Protein AF-A0A2A6Z7N7-F1 (afdb_monomer_lite)

Foldseek 3Di:
DDPDDDDPAQFDDCVVDDFQKWKWKDFQPDPGTFIFTFHDGGGFWTKTWGDPVPDPDIDIDIDGRRCLVVLRMWMWIDNPVPDIDTGSPPDDD

Radius of gyration: 14.13 Å; chains: 1; bounding box: 42×28×42 Å

Organism: NCBI:txid3435293

Sequence (93 aa):
MGLMKETTSAAIDTTAIHPGDLIRAKYADWNEAKNGIVTAVTGGEIRCLYFPGIRNVCNYFLIAADEVTEGLWEVSWSSDMKTIQTEGEQHDA

pLDDT: mean 87.53, std 16.51, range [33.22, 98.25]

Structure (mmCIF, N/CA/C/O backbone):
data_AF-A0A2A6Z7N7-F1
#
_entry.id   AF-A0A2A6Z7N7-F1
#
loop_
_atom_site.group_PDB
_atom_site.id
_atom_site.type_symbol
_atom_site.label_atom_id
_atom_site.label_alt_id
_atom_site.label_comp_id
_atom_site.label_asym_id
_atom_site.label_entity_id
_atom_site.label_seq_id
_atom_site.pdbx_PDB_ins_code
_atom_site.Cartn_x
_atom_site.Cartn_y
_atom_site.Cartn_z
_atom_site.occupancy
_atom_site.B_iso_or_equiv
_atom_site.auth_seq_id
_atom_site.auth_comp_id
_atom_site.auth_asym_id
_atom_site.auth_atom_id
_atom_site.pdbx_PDB_model_num
ATOM 1 N N . MET A 1 1 ? -31.443 -4.571 -7.565 1.00 39.12 1 MET A N 1
ATOM 2 C CA . MET A 1 1 ? -30.882 -5.720 -8.315 1.00 39.12 1 MET A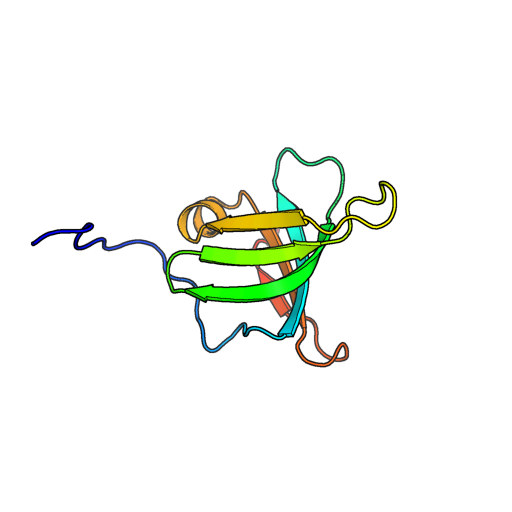 CA 1
ATOM 3 C C . MET A 1 1 ? -29.469 -5.932 -7.805 1.00 39.12 1 MET A C 1
ATOM 5 O O . MET A 1 1 ? -28.757 -4.945 -7.692 1.00 39.12 1 MET A O 1
ATOM 9 N N . GLY A 1 2 ? -29.137 -7.138 -7.337 1.00 60.75 2 GLY A N 1
ATOM 10 C CA . GLY A 1 2 ? -28.078 -7.328 -6.335 1.00 60.75 2 GLY A CA 1
ATOM 11 C C . GLY A 1 2 ? -26.696 -7.639 -6.909 1.00 60.75 2 GLY A C 1
ATOM 12 O O . GLY A 1 2 ? -26.514 -8.693 -7.504 1.00 60.75 2 GLY A O 1
ATOM 13 N N . LEU A 1 3 ? -25.734 -6.751 -6.653 1.00 49.91 3 LEU A N 1
ATOM 14 C CA . LEU A 1 3 ? -24.309 -6.866 -6.995 1.00 49.91 3 LEU A CA 1
ATOM 15 C C . LEU A 1 3 ? -23.464 -7.355 -5.790 1.00 49.91 3 LEU A C 1
ATOM 17 O O . LEU A 1 3 ? -22.327 -6.942 -5.647 1.00 49.91 3 LEU A O 1
ATOM 21 N N . MET A 1 4 ? -24.001 -8.226 -4.927 1.00 60.16 4 MET A N 1
ATOM 22 C CA . MET A 1 4 ? -23.531 -8.545 -3.552 1.00 60.16 4 MET A CA 1
ATOM 23 C C . MET A 1 4 ? -24.094 -7.633 -2.438 1.00 60.16 4 MET A C 1
ATOM 25 O O . MET A 1 4 ? -24.500 -6.496 -2.683 1.00 60.16 4 MET A O 1
ATOM 29 N N . LYS A 1 5 ? -24.186 -8.226 -1.230 1.00 59.19 5 LYS A N 1
ATOM 30 C CA . LYS A 1 5 ? -24.864 -7.811 0.024 1.00 59.19 5 LYS A CA 1
ATOM 31 C C . LYS A 1 5 ? -24.127 -8.450 1.230 1.00 59.19 5 LYS A C 1
ATOM 33 O O . LYS A 1 5 ? -23.158 -9.163 1.021 1.00 59.19 5 LYS A O 1
ATOM 38 N N . GLU A 1 6 ? -24.687 -8.406 2.440 1.00 53.06 6 GLU A N 1
ATOM 39 C CA . GLU A 1 6 ? -24.020 -7.842 3.626 1.00 53.06 6 GLU A CA 1
ATOM 40 C C . GLU A 1 6 ? -23.039 -8.857 4.220 1.00 53.06 6 GLU A C 1
ATOM 42 O O . GLU A 1 6 ? -23.389 -10.033 4.329 1.00 53.06 6 GLU A O 1
ATOM 47 N N . THR A 1 7 ? -21.890 -8.370 4.692 1.00 57.59 7 THR A N 1
ATOM 48 C CA . THR A 1 7 ? -20.911 -9.151 5.454 1.00 57.59 7 THR A CA 1
ATOM 49 C C . THR A 1 7 ? -20.581 -8.418 6.752 1.00 57.59 7 THR A C 1
ATOM 51 O O . THR A 1 7 ? -20.423 -7.199 6.765 1.00 57.59 7 THR A O 1
ATOM 54 N N . THR A 1 8 ? -20.486 -9.171 7.847 1.00 64.06 8 THR A N 1
ATOM 55 C CA . THR A 1 8 ? -19.833 -8.753 9.094 1.00 64.06 8 THR A CA 1
ATOM 56 C C . THR A 1 8 ? -18.411 -9.311 9.038 1.00 64.06 8 THR A C 1
ATOM 58 O O . THR A 1 8 ? -18.174 -10.419 9.508 1.00 64.06 8 THR A O 1
ATOM 61 N N . SER A 1 9 ? -17.505 -8.621 8.343 1.00 65.00 9 SER A N 1
ATOM 62 C CA . SER A 1 9 ? -16.088 -9.002 8.257 1.00 65.00 9 SER A CA 1
ATOM 63 C C . SER A 1 9 ? -15.247 -8.041 9.080 1.00 65.00 9 SER A C 1
ATOM 65 O O . SER A 1 9 ? -15.716 -6.962 9.465 1.00 65.00 9 SER A O 1
ATOM 67 N N . ALA A 1 10 ? -13.993 -8.419 9.315 1.00 72.56 10 ALA A N 1
ATOM 68 C CA . ALA A 1 10 ? -12.993 -7.448 9.709 1.00 72.56 10 ALA A CA 1
ATOM 69 C C . ALA A 1 10 ? -12.992 -6.293 8.700 1.00 72.56 10 ALA A C 1
ATOM 71 O O . ALA A 1 10 ? -13.197 -6.503 7.499 1.00 72.56 10 ALA A O 1
ATOM 72 N N . ALA A 1 11 ? -12.832 -5.072 9.202 1.00 86.62 11 ALA A N 1
ATOM 73 C CA . ALA A 1 11 ? -12.863 -3.876 8.383 1.00 86.62 11 ALA A CA 1
ATOM 74 C C . ALA A 1 11 ? -11.589 -3.066 8.593 1.00 86.62 11 ALA A C 1
ATOM 76 O O . ALA A 1 11 ? -11.186 -2.812 9.727 1.00 86.62 11 ALA A O 1
ATOM 77 N N . ILE A 1 12 ? -10.985 -2.640 7.491 1.00 89.81 12 ILE A N 1
ATOM 78 C CA . ILE A 1 12 ? -9.856 -1.716 7.492 1.00 89.81 12 ILE A CA 1
ATOM 79 C C . ILE A 1 12 ? -10.361 -0.341 7.930 1.00 89.81 12 ILE A C 1
ATOM 81 O O . ILE A 1 12 ? -11.351 0.169 7.392 1.00 89.81 12 ILE A O 1
ATOM 85 N N . ASP A 1 13 ? -9.671 0.271 8.892 1.00 90.06 13 ASP A N 1
ATOM 86 C CA . ASP A 1 13 ? -9.952 1.641 9.310 1.00 90.06 13 ASP A CA 1
ATOM 87 C C . ASP A 1 13 ? -9.501 2.623 8.220 1.00 90.06 13 ASP A C 1
ATOM 89 O O . ASP A 1 13 ? -8.323 2.960 8.080 1.00 90.06 13 ASP A O 1
ATOM 93 N N . THR A 1 14 ? -10.467 3.115 7.446 1.00 89.69 14 THR A N 1
ATOM 94 C CA . THR A 1 14 ? -10.222 4.059 6.350 1.00 89.69 14 THR A CA 1
ATOM 95 C C . THR A 1 14 ? -9.817 5.459 6.823 1.00 89.69 14 THR A C 1
ATOM 97 O O . THR A 1 14 ? -9.604 6.331 5.986 1.00 89.69 14 THR A O 1
ATOM 100 N N . THR A 1 15 ? -9.788 5.712 8.137 1.00 91.38 15 THR A N 1
ATOM 101 C CA . THR A 1 15 ? -9.292 6.964 8.736 1.00 91.38 15 THR A CA 1
ATOM 102 C C . THR A 1 15 ? -7.831 6.869 9.177 1.00 91.38 15 THR A C 1
ATOM 104 O O . THR A 1 15 ? -7.196 7.895 9.421 1.00 91.38 15 THR A O 1
ATOM 107 N N . ALA A 1 16 ? -7.286 5.653 9.266 1.00 92.19 16 ALA A N 1
ATOM 108 C CA . ALA A 1 16 ? -5.893 5.409 9.623 1.00 92.19 16 ALA A CA 1
ATOM 109 C C . ALA A 1 16 ? -4.970 5.367 8.395 1.00 92.19 16 ALA A C 1
ATOM 111 O O . ALA A 1 16 ? -3.798 5.733 8.497 1.00 92.19 16 ALA A O 1
ATOM 112 N N . ILE A 1 17 ? -5.493 4.931 7.245 1.00 95.38 17 ILE A N 1
ATOM 113 C CA . ILE A 1 17 ? -4.758 4.815 5.983 1.00 95.38 17 ILE A CA 1
ATOM 114 C C . ILE A 1 17 ? -5.587 5.352 4.816 1.00 95.38 17 ILE A C 1
ATOM 116 O O . ILE A 1 17 ? -6.785 5.084 4.701 1.00 95.38 17 ILE A O 1
ATOM 120 N N . HIS A 1 18 ? -4.939 6.100 3.925 1.00 95.31 18 HIS A N 1
ATOM 121 C CA . HIS A 1 18 ? -5.593 6.861 2.867 1.00 95.31 18 HIS A CA 1
ATOM 122 C C . HIS A 1 18 ? -4.889 6.695 1.512 1.00 95.31 18 HIS A C 1
ATOM 124 O O . HIS A 1 18 ? -3.682 6.447 1.449 1.00 95.31 18 HIS A O 1
ATOM 130 N N . PRO A 1 19 ? -5.608 6.889 0.389 1.00 97.69 19 PRO A N 1
ATOM 131 C CA . PRO A 1 19 ? -4.974 7.031 -0.917 1.00 97.69 19 PRO A CA 1
ATOM 132 C C . PRO A 1 19 ? -3.891 8.120 -0.907 1.00 97.69 19 PRO A C 1
ATOM 134 O O . PRO A 1 19 ? -4.144 9.250 -0.495 1.00 97.69 19 PRO A O 1
ATOM 137 N N . GLY A 1 20 ? -2.701 7.782 -1.399 1.00 97.44 20 GLY A N 1
ATOM 138 C CA . GLY A 1 20 ? -1.508 8.628 -1.372 1.00 97.44 20 GLY A CA 1
ATOM 139 C C . GLY A 1 20 ? -0.491 8.246 -0.295 1.00 97.44 20 GLY A C 1
ATOM 140 O O . GLY A 1 20 ? 0.679 8.593 -0.453 1.00 97.44 20 GLY A O 1
ATOM 141 N N . ASP A 1 21 ? -0.893 7.491 0.732 1.00 98.19 21 ASP A N 1
ATOM 142 C CA . ASP A 1 21 ? 0.035 7.006 1.754 1.00 98.19 21 ASP A CA 1
ATOM 143 C C . ASP A 1 21 ? 1.067 6.049 1.152 1.00 98.19 21 ASP A C 1
ATOM 145 O O . ASP A 1 21 ? 0.799 5.276 0.223 1.00 98.19 21 ASP A O 1
ATOM 149 N N . LEU A 1 22 ? 2.274 6.098 1.704 1.00 98.12 22 LEU A N 1
ATOM 150 C CA . LEU A 1 22 ? 3.343 5.171 1.377 1.00 98.12 22 LEU A CA 1
ATOM 151 C C . LEU A 1 22 ? 3.167 3.914 2.208 1.00 98.12 22 LEU A C 1
ATOM 153 O O . LEU A 1 22 ? 2.877 3.990 3.399 1.00 98.12 22 LEU A O 1
ATOM 157 N N . ILE A 1 23 ? 3.374 2.760 1.585 1.00 97.88 23 ILE A N 1
ATOM 158 C CA . ILE A 1 23 ? 3.157 1.472 2.233 1.00 97.88 23 ILE A CA 1
ATOM 159 C C . ILE A 1 23 ? 4.295 0.509 1.924 1.00 97.88 23 ILE A C 1
ATOM 161 O O . ILE A 1 23 ? 4.806 0.453 0.804 1.00 97.88 23 ILE A O 1
ATOM 165 N N . ARG A 1 24 ? 4.679 -0.267 2.930 1.00 97.50 24 ARG A N 1
ATOM 166 C CA . ARG A 1 24 ? 5.537 -1.439 2.834 1.00 97.50 24 ARG A CA 1
ATOM 167 C C . ARG A 1 24 ? 4.732 -2.624 3.341 1.00 97.50 24 ARG A C 1
ATOM 169 O O . ARG A 1 24 ? 4.312 -2.617 4.490 1.00 97.50 24 ARG A O 1
ATOM 176 N N . ALA A 1 25 ? 4.507 -3.617 2.490 1.00 96.94 25 ALA A N 1
ATOM 177 C CA . ALA A 1 25 ? 3.701 -4.779 2.844 1.00 96.94 25 ALA A CA 1
ATOM 178 C C . ALA A 1 25 ? 4.383 -6.079 2.418 1.00 96.94 25 ALA A C 1
ATOM 180 O O . ALA A 1 25 ? 4.947 -6.165 1.319 1.00 96.94 25 ALA A O 1
ATOM 181 N N . LYS A 1 26 ? 4.320 -7.093 3.278 1.00 97.00 26 LYS A N 1
ATOM 182 C CA . LYS A 1 26 ? 4.809 -8.444 3.004 1.00 97.00 26 LYS A CA 1
ATOM 183 C C . LYS A 1 26 ? 3.714 -9.447 3.323 1.00 97.00 26 LYS A C 1
ATOM 185 O O . LYS A 1 26 ? 3.259 -9.523 4.456 1.00 97.00 26 LYS A O 1
ATOM 190 N N . TYR A 1 27 ? 3.327 -10.212 2.311 1.00 96.44 27 TYR A N 1
ATOM 191 C CA . TYR A 1 27 ? 2.496 -11.390 2.506 1.00 96.44 27 TYR A CA 1
ATOM 192 C C . TYR A 1 27 ? 3.350 -12.545 3.041 1.00 96.44 27 TYR A C 1
ATOM 194 O O . TYR A 1 27 ? 4.532 -12.631 2.696 1.00 96.44 27 TYR A O 1
ATOM 202 N N . ALA A 1 28 ? 2.761 -13.440 3.831 1.00 94.75 28 ALA A N 1
ATOM 203 C CA . ALA A 1 28 ? 3.457 -14.537 4.507 1.00 94.75 28 ALA A CA 1
ATOM 204 C C . ALA A 1 28 ? 4.355 -15.373 3.571 1.00 94.75 28 ALA A C 1
ATOM 206 O O . ALA A 1 28 ? 5.506 -15.654 3.902 1.00 94.75 28 ALA A O 1
ATOM 207 N N . ASP A 1 29 ? 3.870 -15.689 2.366 1.00 94.62 29 ASP A N 1
ATOM 208 C CA . ASP A 1 29 ? 4.597 -16.510 1.383 1.00 94.62 29 ASP A CA 1
ATOM 209 C C . ASP A 1 29 ? 5.555 -15.711 0.480 1.00 94.62 29 ASP A C 1
ATOM 211 O O . ASP A 1 29 ? 6.154 -16.254 -0.452 1.00 94.62 29 ASP A O 1
ATOM 215 N N . TRP A 1 30 ? 5.694 -14.401 0.691 1.00 94.31 30 TRP A N 1
ATOM 216 C CA . TRP A 1 30 ? 6.604 -13.582 -0.104 1.00 94.31 30 TRP A CA 1
ATOM 217 C C . TRP A 1 30 ? 7.993 -13.542 0.521 1.00 94.31 30 TRP A C 1
ATOM 219 O O . TRP A 1 30 ? 8.170 -13.172 1.680 1.00 94.31 30 TRP A O 1
ATOM 229 N N . ASN A 1 31 ? 9.010 -13.806 -0.303 1.00 93.50 31 ASN A N 1
ATOM 230 C CA . ASN A 1 31 ? 10.409 -13.684 0.107 1.00 93.50 31 ASN A CA 1
ATOM 231 C C . ASN A 1 31 ? 10.779 -12.267 0.577 1.00 93.50 31 ASN A C 1
ATOM 233 O O . ASN A 1 31 ? 11.651 -12.115 1.427 1.00 93.50 31 ASN A O 1
ATOM 237 N N . GLU A 1 32 ? 10.150 -11.233 0.010 1.00 93.31 32 GLU A N 1
ATOM 238 C CA . GLU A 1 32 ? 10.489 -9.833 0.270 1.00 93.31 32 GLU A CA 1
ATOM 239 C C . GLU A 1 32 ? 9.242 -8.948 0.350 1.00 93.31 32 GLU A C 1
ATOM 241 O O . GLU A 1 32 ? 8.294 -9.096 -0.431 1.00 93.31 32 GLU A O 1
ATOM 246 N N . ALA A 1 33 ? 9.289 -7.968 1.255 1.00 95.75 33 ALA A N 1
ATOM 247 C CA . ALA A 1 33 ? 8.291 -6.911 1.343 1.00 95.75 33 ALA A CA 1
ATOM 248 C C . ALA A 1 33 ? 8.324 -6.010 0.102 1.00 95.75 33 ALA A C 1
ATOM 250 O O . ALA A 1 33 ? 9.390 -5.688 -0.430 1.00 95.75 33 ALA A O 1
ATOM 251 N N . LYS A 1 34 ? 7.154 -5.536 -0.320 1.00 96.00 34 LYS A N 1
ATOM 252 C CA . LYS A 1 34 ? 7.009 -4.599 -1.436 1.00 96.00 34 LYS A CA 1
ATOM 253 C C . LYS A 1 34 ? 6.697 -3.208 -0.916 1.00 96.00 34 LYS A C 1
ATOM 255 O O . LYS A 1 34 ? 5.823 -3.044 -0.072 1.00 96.00 34 LYS A O 1
ATOM 260 N N . ASN A 1 35 ? 7.394 -2.218 -1.465 1.00 96.56 35 ASN A N 1
ATOM 261 C CA . ASN A 1 35 ? 7.078 -0.811 -1.251 1.00 96.56 35 ASN A CA 1
ATOM 262 C C . ASN A 1 35 ? 6.125 -0.332 -2.348 1.00 96.56 35 ASN A C 1
ATOM 264 O O . ASN A 1 35 ? 6.303 -0.672 -3.521 1.00 96.56 35 ASN A O 1
ATOM 268 N N . GLY A 1 36 ? 5.151 0.485 -1.977 1.00 96.69 36 GLY A N 1
ATOM 269 C CA . GLY A 1 36 ? 4.159 1.015 -2.894 1.00 96.69 36 GLY A CA 1
ATOM 270 C C . GLY A 1 36 ? 3.492 2.284 -2.388 1.00 96.69 36 GLY A C 1
ATOM 271 O O . GLY A 1 36 ? 3.873 2.854 -1.365 1.00 96.69 36 GLY A O 1
ATOM 272 N N . ILE A 1 37 ? 2.487 2.708 -3.145 1.00 98.00 37 ILE A N 1
ATOM 273 C CA . ILE A 1 37 ? 1.605 3.829 -2.826 1.00 98.00 37 ILE A CA 1
ATOM 274 C C . ILE A 1 37 ? 0.181 3.289 -2.755 1.00 98.00 37 ILE A C 1
ATOM 276 O O . ILE A 1 37 ? -0.261 2.554 -3.647 1.00 98.00 37 ILE A O 1
ATOM 280 N N . VAL A 1 38 ? -0.548 3.666 -1.712 1.00 98.19 38 VAL A N 1
ATOM 281 C CA . VAL A 1 38 ? -1.965 3.346 -1.568 1.00 98.19 38 VAL A CA 1
ATOM 282 C C . VAL A 1 38 ? -2.757 4.109 -2.625 1.00 98.19 38 VAL A C 1
ATOM 284 O O . VAL A 1 38 ? -2.645 5.324 -2.759 1.00 98.19 38 VAL A O 1
ATOM 287 N N . THR A 1 39 ? -3.575 3.399 -3.395 1.00 98.12 39 THR A N 1
ATOM 288 C CA . THR A 1 39 ? -4.389 3.990 -4.474 1.00 98.12 39 THR A CA 1
ATOM 289 C C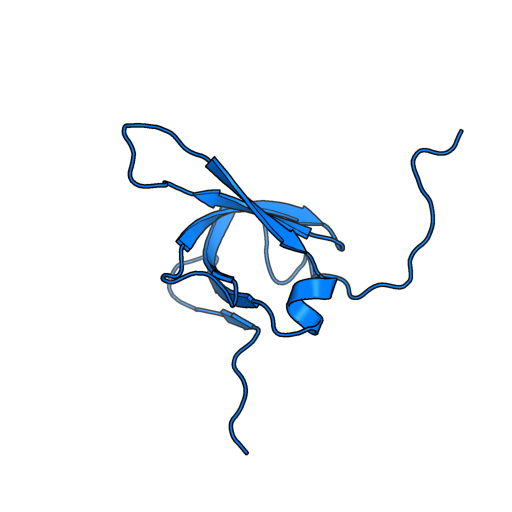 . THR A 1 39 ? -5.883 3.936 -4.200 1.00 98.12 39 THR A C 1
ATOM 291 O O . THR A 1 39 ? -6.627 4.754 -4.735 1.00 98.12 39 THR A O 1
ATOM 294 N N . ALA A 1 40 ? -6.326 3.005 -3.357 1.00 97.69 40 ALA A N 1
ATOM 295 C CA . ALA A 1 40 ? -7.694 2.927 -2.868 1.00 97.69 40 ALA A CA 1
ATOM 296 C C . ALA A 1 40 ? -7.714 2.226 -1.509 1.00 97.69 40 ALA A C 1
ATOM 298 O O . ALA A 1 40 ? -6.912 1.324 -1.266 1.00 97.69 40 ALA A O 1
ATOM 299 N N . VAL A 1 41 ? -8.656 2.631 -0.662 1.00 96.31 41 VAL A N 1
ATOM 300 C CA . VAL A 1 41 ? -8.938 1.997 0.625 1.00 96.31 41 VAL A CA 1
ATOM 301 C C . VAL A 1 41 ? -10.447 1.846 0.737 1.00 96.31 41 VAL A C 1
ATOM 303 O O . VAL A 1 41 ? -11.200 2.786 0.479 1.00 96.31 41 VAL A O 1
ATOM 306 N N . THR A 1 42 ? -10.885 0.651 1.092 1.00 94.50 42 THR A N 1
ATOM 307 C CA . THR A 1 42 ? -12.265 0.343 1.464 1.00 94.50 42 THR A CA 1
ATOM 308 C C . THR A 1 42 ? -12.238 -0.419 2.781 1.00 94.50 42 THR A C 1
ATOM 310 O O . THR A 1 42 ? -11.177 -0.865 3.204 1.00 94.50 42 THR A O 1
ATOM 313 N N . GLY A 1 43 ? -13.397 -0.637 3.406 1.00 91.00 43 GLY A N 1
ATOM 314 C CA . GLY A 1 43 ? -13.450 -1.508 4.582 1.00 91.00 43 GLY A CA 1
ATOM 315 C C . GLY A 1 43 ? -12.940 -2.929 4.298 1.00 91.00 43 GLY A C 1
ATOM 316 O O . GLY A 1 43 ? -12.405 -3.555 5.197 1.00 91.00 43 GLY A O 1
ATOM 317 N N . GLY A 1 44 ? -13.056 -3.434 3.065 1.00 92.75 44 GLY A N 1
ATOM 318 C CA . GLY A 1 44 ? -12.656 -4.807 2.734 1.00 92.75 44 GLY A CA 1
ATOM 319 C C . GLY A 1 44 ? -11.226 -4.963 2.218 1.00 92.75 44 GLY A C 1
ATOM 320 O O . GLY A 1 44 ? -10.646 -6.032 2.373 1.00 92.75 44 GLY A O 1
ATOM 321 N N . GLU A 1 45 ? -10.652 -3.933 1.593 1.00 95.00 45 GLU A N 1
ATOM 322 C CA . GLU A 1 45 ? -9.323 -4.032 0.978 1.00 95.00 45 GLU A CA 1
ATOM 323 C C . GLU A 1 45 ? -8.577 -2.695 0.890 1.00 95.00 45 GLU A C 1
ATOM 325 O O . GLU A 1 45 ? -9.183 -1.631 0.708 1.00 95.00 45 GLU A O 1
ATOM 330 N N . ILE A 1 46 ? -7.245 -2.781 0.915 1.00 97.44 46 ILE A N 1
ATOM 331 C CA . ILE A 1 46 ? -6.324 -1.737 0.451 1.00 97.44 46 ILE A CA 1
ATOM 332 C C . ILE A 1 46 ? -5.756 -2.162 -0.905 1.00 97.44 46 ILE A C 1
ATOM 334 O O . ILE A 1 46 ? -5.305 -3.295 -1.079 1.00 97.44 46 ILE A O 1
ATOM 338 N N . ARG A 1 47 ? -5.718 -1.233 -1.865 1.00 98.25 47 ARG A N 1
ATOM 339 C CA . ARG A 1 47 ? -5.078 -1.436 -3.170 1.00 98.25 47 ARG A CA 1
ATOM 340 C C . ARG A 1 47 ? -3.794 -0.633 -3.287 1.00 98.25 47 ARG A C 1
ATOM 342 O O . ARG A 1 47 ? -3.819 0.601 -3.255 1.00 98.25 47 ARG A O 1
ATOM 349 N N . CYS A 1 48 ? -2.693 -1.326 -3.547 1.00 97.94 48 CYS A N 1
ATOM 350 C CA . CYS A 1 48 ? -1.355 -0.745 -3.575 1.00 97.94 48 CYS A CA 1
ATOM 351 C C . CYS A 1 48 ? -0.770 -0.787 -4.984 1.00 97.94 48 CYS A C 1
ATOM 353 O O . CYS A 1 48 ? -0.676 -1.859 -5.578 1.00 97.94 48 CYS A O 1
ATOM 355 N N . LEU A 1 49 ? -0.340 0.363 -5.502 1.00 98.06 49 LEU A N 1
ATOM 356 C CA . LEU A 1 49 ? 0.493 0.447 -6.701 1.00 98.06 49 LEU A CA 1
ATOM 357 C C . LEU A 1 49 ? 1.950 0.229 -6.302 1.00 98.06 49 LEU A C 1
ATOM 359 O O . LEU A 1 49 ? 2.445 0.901 -5.399 1.00 98.06 49 LEU A O 1
ATOM 363 N N . TYR A 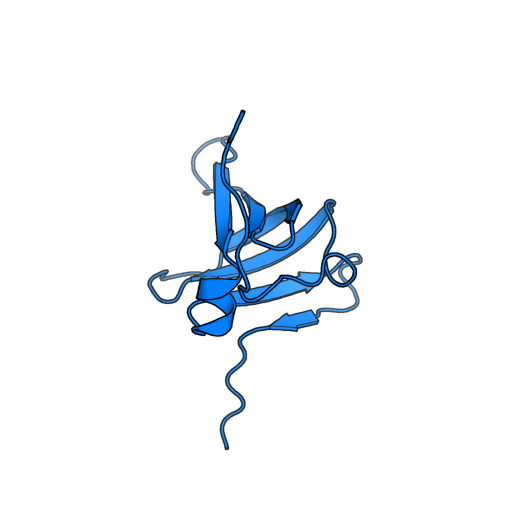1 50 ? 2.658 -0.656 -6.994 1.00 96.25 50 TYR A N 1
ATOM 364 C CA . TYR A 1 50 ? 4.073 -0.908 -6.738 1.00 96.25 50 TYR A CA 1
ATOM 365 C C . TYR A 1 50 ? 4.872 -1.066 -8.028 1.00 96.25 50 TYR A C 1
ATOM 367 O O . TYR A 1 50 ? 4.334 -1.327 -9.110 1.00 96.25 50 TYR A O 1
ATOM 375 N N . PHE A 1 51 ? 6.188 -0.931 -7.888 1.00 93.94 51 PHE A N 1
ATOM 376 C CA . PHE A 1 51 ? 7.136 -1.155 -8.965 1.00 93.94 51 PHE A CA 1
ATOM 377 C C . PHE A 1 51 ? 7.767 -2.552 -8.826 1.00 93.94 51 PHE A C 1
ATOM 379 O O . PHE A 1 51 ? 8.497 -2.795 -7.865 1.00 93.94 51 PHE A O 1
ATOM 386 N N . PRO A 1 52 ? 7.520 -3.491 -9.756 1.00 90.81 52 PRO A N 1
ATOM 387 C CA . PRO A 1 52 ? 8.036 -4.854 -9.685 1.00 90.81 52 PRO A CA 1
ATOM 388 C C . PRO A 1 52 ? 9.519 -4.977 -10.070 1.00 90.81 52 PRO A C 1
ATOM 390 O O . PRO A 1 52 ? 10.042 -6.085 -10.068 1.00 90.81 52 PRO A O 1
ATOM 393 N N . GLY A 1 53 ? 10.194 -3.886 -10.451 1.00 87.50 53 GLY A N 1
ATOM 394 C CA . GLY A 1 53 ? 11.596 -3.922 -10.887 1.00 87.50 53 GLY A CA 1
ATOM 395 C C . GLY A 1 53 ? 11.805 -4.425 -12.321 1.00 87.50 53 GLY A C 1
ATOM 396 O O . GLY A 1 53 ? 12.942 -4.568 -12.763 1.00 87.50 53 GLY A O 1
ATOM 397 N N . ILE A 1 54 ? 10.726 -4.680 -13.069 1.00 89.19 54 ILE A N 1
ATOM 398 C CA . ILE A 1 54 ? 10.781 -5.166 -14.453 1.00 89.19 54 ILE A CA 1
ATOM 399 C C . ILE A 1 54 ? 10.353 -4.046 -15.401 1.00 89.19 54 ILE A C 1
ATOM 401 O O . ILE A 1 54 ? 9.170 -3.711 -15.492 1.00 89.19 54 ILE A O 1
ATOM 405 N N . ARG A 1 55 ? 11.320 -3.517 -16.166 1.00 88.94 55 ARG A N 1
ATOM 406 C CA . ARG A 1 55 ? 11.122 -2.400 -17.113 1.00 88.94 55 ARG A CA 1
ATOM 407 C C . ARG A 1 55 ? 10.449 -1.208 -16.417 1.00 88.94 55 ARG A C 1
ATOM 409 O O . ARG A 1 55 ? 10.678 -0.983 -15.242 1.00 88.94 55 ARG A O 1
ATOM 416 N N . ASN A 1 56 ? 9.652 -0.432 -17.147 1.00 88.56 56 ASN A N 1
ATOM 417 C CA . ASN A 1 56 ? 8.881 0.692 -16.625 1.00 88.56 56 ASN A CA 1
ATOM 418 C C . ASN A 1 56 ? 7.397 0.313 -16.478 1.00 88.56 56 ASN A C 1
ATOM 420 O O . ASN A 1 56 ? 6.532 0.924 -17.102 1.00 88.56 56 ASN A O 1
ATOM 424 N N . VAL A 1 57 ? 7.116 -0.774 -15.758 1.00 91.75 57 VAL A N 1
ATOM 425 C CA . VAL A 1 57 ? 5.747 -1.248 -15.508 1.00 91.75 57 VAL A CA 1
ATOM 426 C C . VAL A 1 57 ? 5.408 -0.993 -14.049 1.00 91.75 57 VAL A C 1
ATOM 428 O O . VAL A 1 57 ? 6.234 -1.252 -13.183 1.00 91.75 57 VAL A O 1
ATOM 431 N N . CYS A 1 58 ? 4.189 -0.541 -13.775 1.00 92.50 58 CYS A N 1
ATOM 432 C CA . CYS A 1 58 ? 3.628 -0.562 -12.429 1.00 92.50 58 CYS A CA 1
ATOM 433 C C . CYS A 1 58 ? 2.562 -1.656 -12.353 1.00 92.50 58 CYS A C 1
ATOM 435 O O . CYS A 1 58 ? 1.862 -1.908 -13.335 1.00 92.50 58 CYS A O 1
ATOM 437 N N . ASN A 1 59 ? 2.446 -2.308 -11.201 1.00 95.44 59 ASN A N 1
ATOM 438 C CA . ASN A 1 59 ? 1.447 -3.345 -10.965 1.00 95.44 59 ASN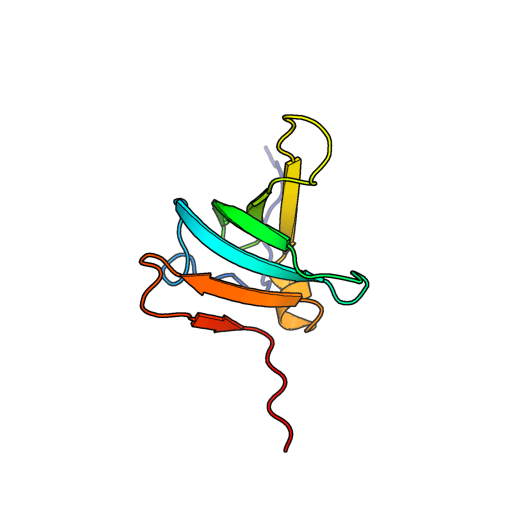 A CA 1
ATOM 439 C C . ASN A 1 59 ? 0.744 -3.113 -9.623 1.00 95.44 59 ASN A C 1
ATOM 441 O O . ASN A 1 59 ? 1.162 -2.255 -8.844 1.00 95.44 59 ASN A O 1
ATOM 445 N N . TYR A 1 60 ? -0.316 -3.871 -9.361 1.00 96.06 60 TYR A N 1
ATOM 446 C CA . TYR A 1 60 ? -1.092 -3.779 -8.135 1.00 96.06 60 TYR A CA 1
ATOM 447 C C . TYR A 1 60 ? -1.013 -5.061 -7.317 1.00 96.06 60 TYR A C 1
ATOM 449 O O . TYR A 1 60 ? -0.932 -6.158 -7.869 1.00 96.06 60 TYR A O 1
ATOM 457 N N . PHE A 1 61 ? -1.084 -4.909 -6.000 1.00 96.31 61 PHE A N 1
ATOM 458 C CA . PHE A 1 61 ? -1.491 -5.979 -5.097 1.00 96.31 61 PHE A CA 1
ATOM 459 C C . PHE A 1 61 ? -2.610 -5.475 -4.184 1.00 96.31 61 PHE A C 1
ATOM 461 O O . PHE A 1 61 ? -2.795 -4.263 -4.015 1.00 96.31 61 PHE A O 1
ATOM 468 N N . LEU A 1 62 ? -3.379 -6.420 -3.656 1.00 97.00 62 LEU A N 1
ATOM 469 C CA . LEU A 1 62 ? -4.502 -6.176 -2.762 1.00 97.00 62 LEU A CA 1
ATOM 470 C C . LEU A 1 62 ? -4.144 -6.734 -1.390 1.00 97.00 62 LEU A C 1
ATOM 472 O O . LEU A 1 62 ? -3.537 -7.798 -1.313 1.00 97.00 62 LEU A O 1
ATOM 476 N N . ILE A 1 63 ? -4.509 -6.002 -0.345 1.00 96.12 63 ILE A N 1
ATOM 477 C CA . ILE A 1 63 ? -4.445 -6.455 1.043 1.00 96.12 63 ILE A CA 1
ATOM 478 C C . ILE A 1 63 ? -5.891 -6.555 1.518 1.00 96.12 63 ILE A C 1
ATOM 480 O O . ILE A 1 63 ? -6.553 -5.521 1.636 1.00 96.12 63 ILE A O 1
ATOM 484 N N . ALA A 1 64 ? -6.393 -7.769 1.738 1.00 94.88 64 ALA A N 1
ATOM 485 C CA . ALA A 1 64 ? -7.755 -7.978 2.219 1.00 94.88 64 ALA A CA 1
ATOM 486 C C . ALA A 1 64 ? -7.824 -7.868 3.749 1.00 94.88 64 ALA A C 1
ATOM 488 O O . ALA A 1 64 ? -6.925 -8.327 4.451 1.00 94.88 64 ALA A O 1
ATOM 489 N N . ALA A 1 65 ? -8.908 -7.292 4.272 1.00 92.00 65 ALA A N 1
ATOM 490 C CA . ALA A 1 65 ? -9.109 -7.104 5.710 1.00 92.00 65 ALA A CA 1
ATOM 491 C C . ALA A 1 65 ? -9.052 -8.428 6.490 1.00 92.00 65 ALA A C 1
ATOM 493 O O . ALA A 1 65 ? -8.432 -8.499 7.549 1.00 92.00 65 ALA A O 1
ATOM 494 N N . ASP A 1 66 ? -9.652 -9.481 5.930 1.00 91.81 66 ASP A N 1
ATOM 495 C CA . ASP A 1 66 ? -9.690 -10.805 6.551 1.00 91.81 66 ASP A CA 1
ATOM 496 C C . ASP A 1 66 ? -8.277 -11.409 6.662 1.00 91.81 66 ASP A C 1
ATOM 498 O O . ASP A 1 66 ? -7.882 -11.861 7.735 1.00 91.81 66 ASP A O 1
ATOM 502 N N . GLU A 1 67 ? -7.456 -11.302 5.611 1.00 92.88 67 GLU A N 1
ATOM 503 C CA . GLU A 1 67 ? -6.069 -11.798 5.606 1.00 92.88 67 GLU A CA 1
ATOM 504 C C . GLU A 1 67 ? -5.174 -11.051 6.608 1.00 92.88 67 GLU A C 1
ATOM 506 O O . GLU A 1 67 ? -4.255 -11.636 7.184 1.00 92.88 67 GLU A O 1
ATOM 511 N N . VAL A 1 68 ? -5.434 -9.757 6.831 1.00 91.81 68 VAL A N 1
ATOM 512 C CA . VAL A 1 68 ? -4.741 -8.976 7.868 1.00 91.81 68 VAL A CA 1
ATOM 513 C C . VAL A 1 68 ? -5.099 -9.512 9.252 1.00 91.81 68 VAL A C 1
ATOM 515 O O . VAL A 1 68 ? -4.204 -9.749 10.058 1.00 91.81 68 VAL A O 1
ATOM 518 N N . THR A 1 69 ? -6.381 -9.784 9.523 1.00 89.38 69 THR A N 1
ATOM 519 C CA . THR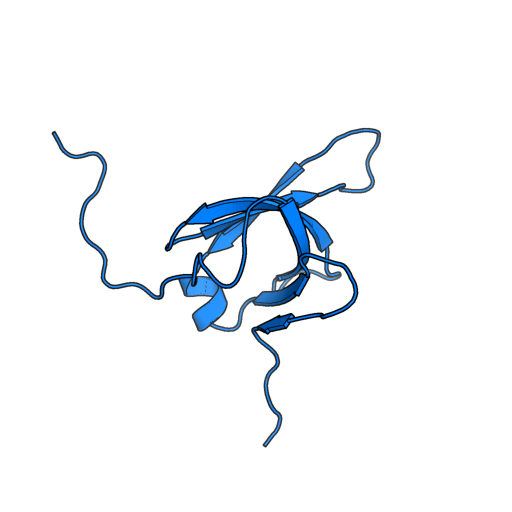 A 1 69 ? -6.792 -10.366 10.814 1.00 89.38 69 THR A CA 1
ATOM 520 C C . THR A 1 69 ? -6.321 -11.799 11.031 1.00 89.38 69 THR A C 1
ATOM 522 O O . THR A 1 69 ? -6.137 -12.213 12.174 1.00 89.38 69 THR A O 1
ATOM 525 N N . GLU A 1 70 ? -6.082 -12.543 9.953 1.00 90.62 70 GLU A N 1
ATOM 526 C CA . GLU A 1 70 ? -5.459 -13.869 9.990 1.00 90.62 70 GLU A CA 1
ATOM 527 C C . GLU A 1 70 ? -3.934 -13.810 10.199 1.00 90.62 70 GLU A C 1
ATOM 529 O O . GLU A 1 70 ? -3.297 -14.849 10.366 1.00 90.62 70 GLU A O 1
ATOM 534 N N . GLY A 1 71 ? -3.337 -12.611 10.220 1.00 91.50 71 GLY A N 1
ATOM 535 C CA . GLY A 1 71 ? -1.900 -12.420 10.420 1.00 91.50 71 GLY A CA 1
ATOM 536 C C . GLY A 1 71 ? -1.053 -12.790 9.200 1.00 91.50 71 GLY A C 1
ATOM 537 O O . GLY A 1 71 ? 0.139 -13.053 9.336 1.00 91.50 71 GLY A O 1
ATOM 538 N N . LEU A 1 72 ? -1.647 -12.826 8.003 1.00 94.81 72 LEU A N 1
ATOM 539 C CA . LEU A 1 72 ? -0.938 -13.164 6.762 1.00 94.81 72 LEU A CA 1
ATOM 540 C C . LEU A 1 72 ? -0.134 -11.991 6.193 1.00 94.81 72 LEU A C 1
ATOM 542 O O . LEU A 1 72 ? 0.664 -12.180 5.272 1.00 94.81 72 LEU A O 1
ATOM 546 N N . TRP A 1 73 ? -0.349 -10.787 6.720 1.00 95.88 73 TRP A N 1
ATOM 547 C CA . TRP A 1 73 ? 0.278 -9.560 6.255 1.00 95.88 73 TRP A CA 1
ATOM 548 C C . TRP A 1 73 ? 1.061 -8.869 7.367 1.00 95.88 73 TRP A C 1
ATOM 550 O O . TRP A 1 73 ? 0.518 -8.547 8.417 1.00 95.88 73 TRP A O 1
ATOM 560 N N . GLU A 1 74 ? 2.316 -8.545 7.069 1.00 96.44 74 GLU A N 1
ATOM 561 C CA . GLU A 1 74 ? 3.083 -7.524 7.780 1.00 96.44 74 GLU A CA 1
ATOM 562 C C . GLU A 1 74 ? 2.922 -6.211 7.006 1.00 96.44 74 GLU A C 1
ATOM 564 O O . GLU A 1 74 ? 3.306 -6.136 5.829 1.00 96.44 74 GLU A O 1
ATOM 569 N N . VAL A 1 75 ? 2.347 -5.181 7.629 1.00 96.31 75 VAL A N 1
ATOM 570 C CA . VAL A 1 75 ? 2.071 -3.899 6.967 1.00 96.31 75 VAL A CA 1
ATOM 571 C C . VAL A 1 75 ? 2.680 -2.752 7.755 1.00 96.31 75 VAL A C 1
ATOM 573 O O . VAL A 1 75 ? 2.497 -2.631 8.960 1.00 96.31 75 VAL A O 1
ATOM 576 N N . SER A 1 76 ? 3.385 -1.866 7.061 1.00 97.19 76 SER A N 1
ATOM 577 C CA . SER A 1 76 ? 3.808 -0.575 7.596 1.00 97.19 76 SER A CA 1
ATOM 578 C C . SER A 1 76 ? 3.425 0.528 6.626 1.00 97.19 76 SER A C 1
ATOM 580 O O . SER A 1 76 ? 3.649 0.393 5.422 1.00 97.19 76 SER A O 1
ATOM 582 N N . TRP A 1 77 ? 2.875 1.630 7.121 1.00 97.62 77 TRP A N 1
ATOM 583 C CA . TRP A 1 77 ? 2.489 2.758 6.276 1.00 97.62 77 TRP A CA 1
ATOM 584 C C . TRP A 1 77 ? 2.883 4.096 6.887 1.00 97.62 77 TRP A C 1
ATOM 586 O O . TRP A 1 77 ? 3.325 4.177 8.033 1.00 97.62 77 TRP A O 1
ATOM 596 N N . SER A 1 78 ? 2.826 5.136 6.059 1.00 97.62 78 SER A N 1
ATOM 597 C CA . SER A 1 78 ? 3.111 6.507 6.458 1.00 97.62 78 SER A CA 1
ATOM 598 C C . SER A 1 78 ? 2.517 7.506 5.474 1.00 97.62 78 SER A C 1
ATOM 600 O O . SER A 1 78 ? 2.690 7.371 4.260 1.00 97.62 78 SER A O 1
ATOM 602 N N . SER A 1 79 ? 1.901 8.561 6.003 1.00 96.75 79 SER A N 1
ATOM 603 C CA . SER A 1 79 ? 1.415 9.694 5.206 1.00 96.75 79 SER A CA 1
ATOM 604 C C . SER A 1 79 ? 2.487 10.752 4.932 1.00 96.75 79 SER A C 1
ATOM 606 O O . SER A 1 79 ? 2.343 11.553 4.012 1.00 96.75 79 SER A O 1
ATOM 608 N N . ASP A 1 80 ? 3.557 10.797 5.734 1.00 95.50 80 ASP A N 1
ATOM 609 C CA . ASP A 1 80 ? 4.529 11.900 5.719 1.00 95.50 80 ASP A CA 1
ATOM 610 C C . ASP A 1 80 ? 6.006 11.466 5.734 1.00 95.50 80 ASP A C 1
ATOM 612 O O . ASP A 1 80 ? 6.896 12.320 5.713 1.00 95.50 80 ASP A O 1
ATOM 616 N N . MET A 1 81 ? 6.272 10.155 5.760 1.00 93.88 81 MET A N 1
ATOM 617 C CA . MET A 1 81 ? 7.593 9.530 5.931 1.00 93.88 81 MET A CA 1
ATOM 618 C C . MET A 1 81 ? 8.337 9.899 7.222 1.00 93.88 81 MET A C 1
ATOM 620 O O . MET A 1 81 ? 9.535 9.635 7.333 1.00 93.88 81 MET A O 1
ATOM 624 N N . LYS A 1 82 ? 7.667 10.508 8.200 1.00 95.62 82 LYS A N 1
ATOM 625 C CA . LYS A 1 82 ? 8.254 10.854 9.504 1.00 95.62 82 LYS A CA 1
ATOM 626 C C . LYS A 1 82 ? 7.729 9.943 10.594 1.00 95.62 82 LYS A C 1
ATOM 628 O O . LYS A 1 82 ? 8.491 9.542 11.470 1.00 95.62 82 LYS A O 1
ATOM 633 N N . THR A 1 83 ? 6.445 9.616 10.530 1.00 94.88 83 THR A N 1
ATOM 634 C CA . THR A 1 83 ? 5.809 8.668 11.439 1.00 94.88 83 THR A CA 1
ATOM 635 C C . THR A 1 83 ? 5.427 7.422 10.664 1.00 94.88 83 THR A C 1
ATOM 637 O O . THR A 1 83 ? 4.762 7.513 9.635 1.00 94.88 83 THR A O 1
ATOM 640 N N . ILE A 1 84 ? 5.875 6.266 11.150 1.00 96.06 84 ILE A N 1
ATOM 641 C CA . ILE A 1 84 ? 5.551 4.963 10.574 1.00 96.06 84 ILE A CA 1
ATOM 642 C C . ILE A 1 84 ? 4.549 4.278 11.498 1.00 96.06 84 ILE A C 1
ATOM 644 O O . ILE A 1 84 ? 4.822 4.132 12.689 1.00 96.06 84 ILE A O 1
ATOM 648 N N . GLN A 1 85 ? 3.402 3.885 10.951 1.00 96.12 85 GLN A N 1
ATOM 649 C CA . GLN A 1 85 ? 2.451 2.991 11.609 1.00 96.12 85 GLN A CA 1
ATOM 650 C C . GLN A 1 85 ? 2.704 1.546 11.165 1.00 96.12 85 GLN A C 1
ATOM 652 O O . GLN A 1 85 ? 3.185 1.326 10.050 1.00 96.12 85 GLN A O 1
ATOM 657 N N . THR A 1 86 ? 2.387 0.573 12.021 1.00 95.06 86 THR A N 1
ATOM 658 C CA . THR A 1 86 ? 2.562 -0.860 11.748 1.00 95.06 86 THR A CA 1
ATOM 659 C C . THR A 1 86 ? 1.324 -1.662 12.153 1.00 95.06 86 THR A C 1
ATOM 661 O O . THR A 1 86 ? 0.620 -1.296 13.089 1.00 95.06 86 THR A O 1
ATOM 664 N N . GLU A 1 87 ? 1.066 -2.750 11.427 1.00 90.38 87 GLU A N 1
ATOM 665 C CA . GLU A 1 87 ? 0.023 -3.747 11.688 1.00 90.38 87 GLU A CA 1
ATOM 666 C C . GLU A 1 87 ? 0.597 -5.138 11.368 1.00 90.38 87 GLU A C 1
ATOM 668 O O . GLU A 1 87 ? 1.376 -5.287 10.418 1.00 90.38 87 GLU A O 1
ATOM 673 N N . GLY A 1 88 ? 0.235 -6.153 12.157 1.00 73.00 88 GLY A N 1
ATOM 674 C CA . GLY A 1 88 ? 0.737 -7.522 11.974 1.00 73.00 88 GLY A CA 1
ATOM 675 C C . GLY A 1 88 ? 2.113 -7.810 12.593 1.00 73.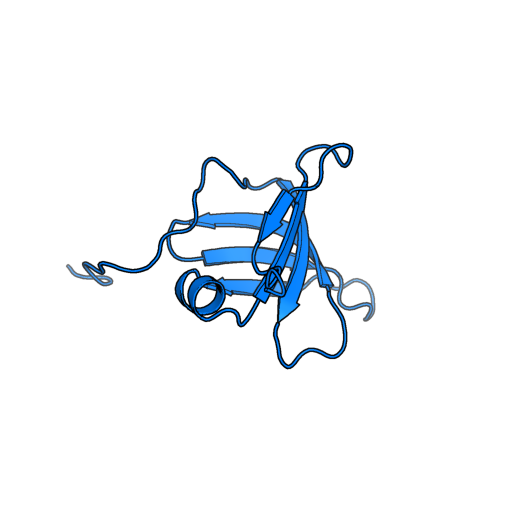00 88 GLY A C 1
ATOM 676 O O . GLY A 1 88 ? 2.674 -8.875 12.346 1.00 73.00 88 GLY A O 1
ATOM 677 N N . GLU A 1 89 ? 2.664 -6.920 13.429 1.00 54.16 89 GLU A N 1
ATOM 678 C CA . GLU A 1 89 ? 3.782 -7.298 14.302 1.00 54.16 89 GLU A CA 1
ATOM 679 C C . GLU A 1 89 ? 3.257 -8.191 15.431 1.00 54.16 89 GLU A C 1
ATOM 681 O O . GLU A 1 89 ? 2.559 -7.749 16.346 1.00 54.16 89 GLU A O 1
ATOM 686 N N . GLN A 1 90 ? 3.597 -9.477 15.355 1.00 44.75 90 GLN A N 1
ATOM 687 C CA . GLN A 1 90 ? 3.430 -10.406 16.457 1.00 44.75 90 GLN A CA 1
ATOM 688 C C . GLN A 1 90 ? 4.297 -9.903 17.621 1.00 44.75 90 GLN A C 1
ATOM 690 O O . GLN A 1 90 ? 5.521 -10.007 17.602 1.00 44.75 90 GLN A O 1
ATOM 695 N N . HIS A 1 91 ? 3.651 -9.298 18.617 1.00 36.06 91 HIS A N 1
ATOM 696 C CA . HIS A 1 91 ? 4.237 -9.088 19.934 1.00 36.06 91 HIS A CA 1
ATOM 697 C C . HIS A 1 91 ? 4.598 -10.472 20.495 1.00 36.06 91 HIS A C 1
ATOM 699 O O . HIS A 1 91 ? 3.711 -11.224 20.907 1.00 36.06 91 HIS A O 1
ATOM 705 N N . ASP A 1 92 ? 5.885 -10.819 20.480 1.00 35.50 92 ASP A N 1
ATOM 706 C CA . ASP A 1 92 ? 6.407 -11.919 21.287 1.00 35.50 92 ASP A CA 1
ATOM 707 C C . ASP A 1 92 ? 6.046 -11.655 22.760 1.00 35.50 92 ASP A C 1
ATOM 709 O O . ASP A 1 92 ? 6.245 -10.551 23.281 1.00 35.50 92 ASP A O 1
ATOM 713 N N . ALA A 1 93 ? 5.445 -12.666 23.389 1.00 33.22 93 ALA A N 1
ATOM 714 C CA . ALA A 1 93 ? 5.099 -12.696 24.809 1.00 33.22 93 ALA A CA 1
ATOM 715 C C . ALA A 1 93 ? 6.340 -12.774 25.712 1.00 33.22 93 ALA A C 1
ATOM 717 O O . ALA A 1 93 ? 7.338 -13.415 25.307 1.00 33.22 93 ALA A O 1
#

InterPro domains:
  IPR032207 Protein of unknown function DUF5026 [PF16429] (3-84)

Secondary structure (DSSP, 8-state):
--S----------TTTS-TT-EEEEEETT-SS-EEEEEEEE-SSEEEEEE--SSTT--EEEEEEHHHHHTT-EEEEEESSSSS-EEE------